Protein AF-A0A388TE75-F1 (afdb_monomer)

Nearest PDB structures (foldseek):
  4rd5-assembly2_B  TM=9.851E-01  e=1.287E-11  Neisseria gonorrhoeae FA 1090
  4rct-assembly1_B  TM=9.715E-01  e=8.613E-11  Neisseria gonorrhoeae FA 1090
  1yel-assembly1_A  TM=5.772E-01  e=3.043E-01  Arabidopsis thaliana
  1wid-assembly1_A  TM=5.189E-01  e=2.036E+00  Arabidopsis thaliana
  5os9-assembly2_B  TM=4.236E-01  e=4.639E+00  Arabidopsis thaliana

Solvent-accessible surface area (backbone atoms only — not comparable to full-atom values): 5853 Å² total; per-residue (Å²): 91,60,60,83,60,45,69,39,94,81,46,71,67,64,37,76,34,38,36,37,37,75,87,72,50,74,51,53,28,28,23,32,75,7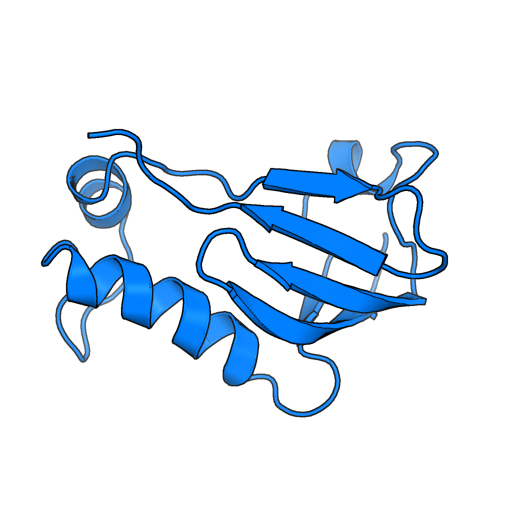6,72,28,24,44,76,43,28,58,89,47,70,57,55,52,53,48,54,56,48,50,53,32,37,76,63,69,30,42,61,93,91,61,78,90,45,73,67,29,26,58,63,50,64,54,86,69,75,48,79,42,85,52,92,52,85,67,34,32,38,38,37,73,81,62,87,129

Secondary structure (DSSP, 8-state):
--HHHHTSTTS--S-EEEEEETTS-EEEEEEESGGG-EEEESS-THHHHHHHHHHHHHTTS--TTPPP-HHHHHHHT----EEEE-SSTTEEEEE-----

Mean predicted aligned error: 3.08 Å

Organism: Termititenax aidoneus (NCBI:txid2218524)

Sequence (100 aa):
VPSDTTRKKDYPQKEEFVVITDDGYKFNCKTSGDYSKNFRSADDLKILGRWIKGRLENRKALKTGEKVSDETLKNYGRNHIQLTKTKIPNTWYLDFGVKK

Radius of gyration: 13.94 Å; Cα contacts (8 Å, |Δi|>4): 156; chains: 1; bounding box: 33×28×32 Å

InterPro domains:
  IPR048923 Restriction endonuclease, type II, NgoFVII, C-terminal B3-like DNA-binding domain [PF20731] (1-86)

pLDDT: mean 94.68, std 4.92, range [58.31, 98.38]

Foldseek 3Di:
DDLVVLPPPPHDAQDKFWEAEPVGDIAIWGQDDPSSPDIAGDPDRCPVVCVVVVLLVVLVLDDPPDDDDPSSCVSSVHDDWDWADDPDPRYIYIYPDDDD

Structure (mmCIF, N/CA/C/O backbone):
data_AF-A0A388TE75-F1
#
_entry.id   AF-A0A388TE75-F1
#
loop_
_atom_site.group_PDB
_atom_site.id
_atom_site.type_symbol
_atom_site.label_atom_id
_atom_site.label_alt_id
_atom_site.label_comp_id
_atom_site.label_asym_id
_atom_site.label_entity_id
_atom_site.label_seq_id
_atom_site.pdbx_PDB_ins_code
_atom_site.Cartn_x
_atom_site.Cartn_y
_atom_site.Cartn_z
_atom_site.occupancy
_atom_site.B_iso_or_equiv
_atom_site.auth_seq_id
_atom_site.auth_comp_id
_atom_site.auth_asym_id
_atom_site.auth_atom_id
_atom_site.pdbx_PDB_model_num
ATOM 1 N N . VAL A 1 1 ? 8.206 4.571 1.872 1.00 87.62 1 VAL A N 1
ATOM 2 C CA . VAL A 1 1 ? 8.795 3.241 2.143 1.00 87.62 1 VAL A CA 1
ATOM 3 C C . VAL A 1 1 ? 10.214 3.427 2.672 1.00 87.62 1 VAL A C 1
ATOM 5 O O . VAL A 1 1 ? 10.963 4.154 2.027 1.00 87.62 1 VAL A O 1
ATOM 8 N N . PRO A 1 2 ? 10.565 2.871 3.848 1.00 90.69 2 PRO A N 1
ATOM 9 C CA . PRO A 1 2 ? 11.902 3.001 4.444 1.00 90.69 2 PRO A CA 1
ATOM 10 C C . PRO A 1 2 ? 13.008 2.368 3.589 1.00 90.69 2 PRO A C 1
ATOM 12 O O . PRO A 1 2 ? 12.757 1.384 2.889 1.00 90.69 2 PRO A O 1
ATOM 15 N N . SER A 1 3 ? 14.237 2.884 3.692 1.00 90.25 3 SER A N 1
ATOM 16 C CA . SER A 1 3 ? 15.398 2.435 2.903 1.00 90.25 3 SER A CA 1
ATOM 17 C C . SER A 1 3 ? 15.705 0.949 3.053 1.00 90.25 3 SER A C 1
ATOM 19 O O . SER A 1 3 ? 16.054 0.288 2.079 1.00 90.25 3 SER A O 1
ATOM 21 N N . ASP A 1 4 ? 15.530 0.405 4.253 1.00 92.31 4 ASP A N 1
ATOM 22 C CA . ASP A 1 4 ? 15.828 -1.003 4.539 1.00 92.31 4 ASP A CA 1
ATOM 23 C C . ASP A 1 4 ? 14.889 -1.940 3.772 1.00 92.31 4 ASP A C 1
ATOM 25 O O . ASP A 1 4 ? 15.231 -3.078 3.455 1.00 92.31 4 ASP A O 1
ATOM 29 N N . THR A 1 5 ? 13.700 -1.445 3.416 1.00 91.00 5 THR A N 1
ATOM 30 C CA . THR A 1 5 ? 12.782 -2.153 2.523 1.00 91.00 5 THR A CA 1
ATOM 31 C C . THR A 1 5 ? 13.138 -1.916 1.060 1.00 91.00 5 THR A C 1
ATOM 33 O O . THR A 1 5 ? 13.158 -2.875 0.293 1.00 91.00 5 THR A O 1
ATOM 36 N N . THR A 1 6 ? 13.450 -0.678 0.659 1.00 92.50 6 THR A N 1
ATOM 37 C CA . THR A 1 6 ? 13.708 -0.366 -0.758 1.00 92.50 6 THR A CA 1
ATOM 38 C C . THR A 1 6 ? 15.016 -0.952 -1.291 1.00 92.50 6 THR A C 1
ATOM 40 O O . THR A 1 6 ? 15.139 -1.168 -2.493 1.00 92.50 6 THR A O 1
ATOM 43 N N . ARG A 1 7 ? 15.978 -1.263 -0.412 1.00 92.12 7 ARG A N 1
ATOM 44 C CA . ARG A 1 7 ? 17.257 -1.913 -0.751 1.00 92.12 7 ARG A CA 1
ATOM 45 C C . ARG A 1 7 ? 17.168 -3.433 -0.914 1.00 92.12 7 ARG A C 1
ATOM 47 O O . ARG A 1 7 ? 18.156 -4.047 -1.312 1.00 92.12 7 ARG A O 1
ATOM 54 N N . LYS A 1 8 ? 16.026 -4.060 -0.607 1.00 92.62 8 LYS A N 1
ATOM 55 C CA . LYS A 1 8 ? 15.849 -5.505 -0.819 1.00 92.62 8 LYS A CA 1
ATOM 56 C C . LYS A 1 8 ? 16.023 -5.828 -2.306 1.00 92.62 8 LYS A C 1
ATOM 58 O O . LYS A 1 8 ? 15.482 -5.113 -3.143 1.00 92.62 8 LYS A O 1
ATOM 63 N N . LYS A 1 9 ? 16.736 -6.923 -2.607 1.00 90.19 9 LYS A N 1
ATOM 64 C CA . LYS A 1 9 ? 17.154 -7.342 -3.964 1.00 90.19 9 LYS A CA 1
ATOM 65 C C . LYS A 1 9 ? 16.049 -7.254 -5.018 1.00 90.19 9 LYS A C 1
ATOM 67 O O . LYS A 1 9 ? 16.322 -6.921 -6.161 1.00 90.19 9 LYS A O 1
ATOM 72 N N . ASP A 1 10 ? 14.824 -7.577 -4.627 1.00 90.94 10 ASP A N 1
ATOM 73 C CA . ASP A 1 10 ? 13.696 -7.691 -5.541 1.00 90.94 10 ASP A CA 1
ATOM 74 C C . ASP A 1 10 ? 12.750 -6.488 -5.534 1.00 90.94 10 ASP A C 1
ATOM 76 O O . ASP A 1 10 ? 11.818 -6.476 -6.326 1.00 90.94 10 ASP A O 1
ATOM 80 N N . TYR A 1 11 ? 12.941 -5.498 -4.658 1.00 93.50 11 TYR A N 1
ATOM 81 C CA . TYR A 1 11 ? 12.040 -4.346 -4.574 1.00 93.50 11 TYR A CA 1
ATOM 82 C C . TYR A 1 11 ? 12.046 -3.546 -5.894 1.00 93.50 11 TYR A C 1
ATOM 84 O O . TYR A 1 11 ? 13.130 -3.262 -6.404 1.00 93.50 11 TYR A O 1
ATOM 92 N N . PRO A 1 12 ? 10.883 -3.128 -6.436 1.00 92.81 12 PRO A N 1
ATOM 93 C CA . PRO A 1 12 ? 10.835 -2.399 -7.703 1.00 92.81 12 PRO A CA 1
ATOM 94 C C . PRO A 1 12 ? 11.413 -0.992 -7.505 1.00 92.81 12 PRO A C 1
ATOM 96 O O . PRO A 1 12 ? 10.830 -0.171 -6.790 1.00 92.81 12 PRO A O 1
ATOM 99 N N . GLN A 1 13 ? 12.574 -0.694 -8.092 1.00 93.50 13 GLN A N 1
ATOM 100 C CA . GLN A 1 13 ? 13.292 0.567 -7.875 1.00 93.50 13 GLN A CA 1
ATOM 101 C C . GLN A 1 13 ? 13.167 1.516 -9.068 1.00 93.50 13 GLN A C 1
ATOM 103 O O . GLN A 1 13 ? 13.775 1.293 -10.104 1.00 93.50 13 GLN A O 1
ATOM 108 N N . LYS A 1 14 ? 12.459 2.639 -8.881 1.00 92.38 14 LYS A N 1
ATOM 109 C CA . LYS A 1 14 ? 12.186 3.640 -9.930 1.00 92.38 14 LYS A CA 1
ATOM 110 C C . LYS A 1 14 ? 11.447 3.050 -11.141 1.00 92.38 14 LYS A C 1
ATOM 112 O O . LYS A 1 14 ? 11.626 3.512 -12.264 1.00 92.38 14 LYS A O 1
ATOM 117 N N . GLU A 1 15 ? 10.592 2.065 -10.889 1.00 93.94 15 GLU A N 1
ATOM 118 C CA . GLU A 1 15 ? 9.890 1.285 -11.909 1.00 93.94 15 GLU A CA 1
ATOM 119 C C . GLU A 1 15 ? 8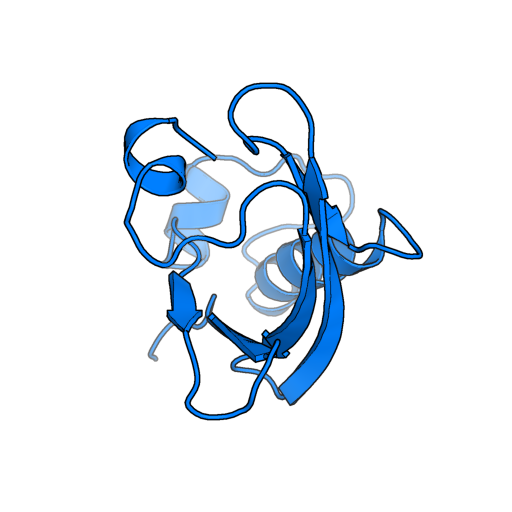.376 1.488 -11.836 1.00 93.94 15 GLU A C 1
ATOM 121 O O . GLU A 1 15 ? 7.824 1.816 -10.780 1.00 93.94 15 GLU A O 1
ATOM 126 N N . GLU A 1 16 ? 7.714 1.263 -12.971 1.00 96.81 16 GLU A N 1
ATOM 127 C CA . GLU A 1 16 ? 6.262 1.130 -13.082 1.00 96.81 16 GLU A CA 1
ATOM 128 C C . GLU A 1 16 ? 5.885 -0.344 -13.203 1.00 96.81 16 GLU A C 1
ATOM 130 O O . GLU A 1 16 ? 6.439 -1.073 -14.024 1.00 96.81 16 GLU A O 1
ATOM 135 N N . PHE A 1 17 ? 4.935 -0.778 -12.382 1.00 97.19 17 PHE A N 1
ATOM 136 C CA . PHE A 1 17 ? 4.526 -2.172 -12.271 1.00 97.19 17 PHE A CA 1
ATOM 137 C C . PHE A 1 17 ? 3.037 -2.288 -11.974 1.00 97.19 17 PHE A C 1
ATOM 139 O O . PHE A 1 17 ? 2.403 -1.383 -11.428 1.00 97.19 17 PHE A O 1
ATOM 146 N N . VAL A 1 18 ? 2.476 -3.444 -12.303 1.00 97.94 18 VAL A N 1
ATOM 147 C CA . VAL A 1 18 ? 1.083 -3.767 -12.007 1.00 97.94 18 VAL A CA 1
ATOM 148 C C . VAL A 1 18 ? 0.977 -4.302 -10.586 1.00 97.94 18 VAL A C 1
ATOM 150 O O . VAL A 1 18 ? 1.780 -5.131 -10.157 1.00 97.94 18 VAL A O 1
ATOM 153 N N . VAL A 1 19 ? -0.053 -3.869 -9.867 1.00 98.06 19 VAL A N 1
ATOM 154 C CA . VAL A 1 19 ? -0.472 -4.462 -8.600 1.00 98.06 19 VAL A CA 1
ATOM 155 C C . VAL A 1 19 ? -1.789 -5.205 -8.785 1.00 98.06 19 VAL A C 1
ATOM 157 O O . VAL A 1 19 ? -2.710 -4.684 -9.412 1.00 98.06 19 VAL A O 1
ATOM 160 N N . ILE A 1 20 ? -1.876 -6.400 -8.202 1.00 98.38 20 ILE A N 1
ATOM 161 C CA . ILE A 1 20 ? -3.118 -7.143 -7.966 1.00 98.38 20 ILE A CA 1
ATOM 162 C C . ILE A 1 20 ? -3.330 -7.211 -6.452 1.00 98.38 20 ILE A C 1
ATOM 164 O O . ILE A 1 20 ? -2.412 -7.600 -5.730 1.00 98.38 20 ILE A O 1
ATOM 168 N N . THR A 1 21 ? -4.502 -6.811 -5.964 1.00 98.31 21 THR A N 1
ATOM 169 C CA . THR A 1 21 ? -4.780 -6.739 -4.524 1.00 98.31 21 THR A CA 1
ATOM 170 C C . THR A 1 21 ? -5.443 -8.001 -3.978 1.00 98.31 21 THR A C 1
ATOM 172 O O . THR A 1 21 ? -6.025 -8.783 -4.731 1.00 98.31 21 THR A O 1
ATOM 175 N N . ASP A 1 22 ? -5.396 -8.193 -2.657 1.00 97.44 22 ASP A N 1
ATOM 176 C CA . ASP A 1 22 ? -6.050 -9.326 -1.982 1.00 97.44 22 ASP A CA 1
ATOM 177 C C . ASP A 1 22 ? -7.578 -9.352 -2.122 1.00 97.44 22 ASP A C 1
ATOM 179 O O . ASP A 1 22 ? -8.194 -10.412 -2.046 1.00 97.44 22 ASP A O 1
ATOM 183 N N . ASP A 1 23 ? -8.185 -8.194 -2.366 1.00 96.62 23 ASP A N 1
ATOM 184 C CA . ASP A 1 23 ? -9.618 -8.007 -2.594 1.00 96.62 23 ASP A CA 1
ATOM 185 C C . ASP A 1 23 ? -9.990 -7.859 -4.083 1.00 96.62 23 ASP A C 1
ATOM 187 O O . ASP A 1 23 ? -11.113 -7.474 -4.402 1.00 96.62 23 ASP A O 1
ATOM 191 N N . GLY A 1 24 ? -9.077 -8.208 -4.999 1.00 96.69 24 GLY A N 1
ATOM 192 C CA . GLY A 1 24 ? -9.387 -8.412 -6.420 1.00 96.69 24 GLY A CA 1
ATOM 193 C C . GLY A 1 24 ? -9.292 -7.177 -7.323 1.00 96.69 24 GLY A C 1
ATOM 194 O O . GLY A 1 24 ? -9.702 -7.247 -8.481 1.00 96.69 24 GLY A O 1
ATOM 195 N N . TYR A 1 25 ? -8.735 -6.060 -6.851 1.00 97.31 25 TYR A N 1
ATOM 196 C CA . TYR A 1 25 ? -8.460 -4.895 -7.695 1.00 97.31 25 TYR A CA 1
ATOM 197 C C . TYR A 1 25 ? -7.137 -5.045 -8.447 1.00 97.31 25 TYR A C 1
ATOM 199 O O . TYR A 1 25 ? -6.205 -5.716 -8.003 1.00 97.31 25 TYR A O 1
ATOM 207 N N . LYS A 1 26 ? -7.041 -4.363 -9.592 1.00 97.44 26 LYS A N 1
ATOM 208 C CA . LYS A 1 26 ? -5.828 -4.286 -10.409 1.00 97.44 26 LYS A CA 1
ATOM 209 C C . LYS A 1 26 ? -5.581 -2.847 -10.844 1.00 97.44 26 LYS A C 1
ATOM 211 O O . LYS A 1 26 ? -6.472 -2.228 -11.419 1.00 97.44 26 LYS A O 1
ATOM 216 N N . PHE A 1 27 ? -4.385 -2.323 -10.592 1.00 97.50 27 PHE A N 1
ATOM 217 C CA . PHE A 1 27 ? -3.992 -0.975 -11.021 1.00 97.50 27 PHE A CA 1
ATOM 218 C C . PHE A 1 27 ? -2.470 -0.826 -11.134 1.00 97.50 27 PHE A C 1
ATOM 220 O O . PHE A 1 27 ? -1.708 -1.606 -10.561 1.00 97.50 27 PHE A O 1
ATOM 227 N N . ASN A 1 28 ? -2.032 0.186 -11.885 1.00 97.75 28 ASN A N 1
ATOM 228 C CA . ASN A 1 28 ? -0.619 0.498 -12.073 1.00 97.75 28 ASN A CA 1
ATOM 229 C C . ASN A 1 28 ? -0.069 1.288 -10.883 1.00 97.75 28 ASN A C 1
ATOM 231 O O . ASN A 1 28 ? -0.681 2.250 -10.407 1.00 97.75 28 ASN A O 1
ATOM 235 N N . CYS A 1 29 ? 1.125 0.914 -10.446 1.00 97.62 29 CYS A N 1
ATOM 236 C CA . CYS A 1 29 ? 1.898 1.583 -9.415 1.00 97.62 29 CYS A CA 1
ATOM 237 C C . CYS A 1 29 ? 3.273 1.978 -9.945 1.00 97.62 29 CYS A C 1
ATOM 239 O O . CYS A 1 29 ? 3.778 1.424 -10.916 1.00 97.62 29 CYS A O 1
ATOM 241 N N . LYS A 1 30 ? 3.883 2.949 -9.272 1.00 96.94 30 LYS A N 1
ATOM 242 C CA . LYS A 1 30 ? 5.219 3.449 -9.559 1.00 96.94 30 LYS A CA 1
ATOM 243 C C . LYS A 1 30 ? 5.987 3.666 -8.270 1.00 96.94 30 LYS A C 1
ATOM 245 O O . LYS A 1 30 ? 5.441 4.235 -7.317 1.00 96.94 30 LYS A O 1
ATOM 250 N N . THR A 1 31 ? 7.265 3.298 -8.264 1.00 96.31 31 THR A N 1
ATOM 251 C CA . THR A 1 31 ? 8.212 3.798 -7.263 1.00 96.31 31 THR A CA 1
ATOM 252 C C . THR A 1 31 ? 9.010 4.982 -7.802 1.00 96.31 31 THR A C 1
ATOM 254 O O . THR A 1 31 ? 9.351 5.040 -8.980 1.00 96.31 31 THR A O 1
ATOM 257 N N . SER A 1 32 ? 9.276 5.989 -6.969 1.00 93.19 32 SER A N 1
ATOM 258 C CA . SER A 1 32 ? 10.005 7.194 -7.395 1.00 93.19 32 SER A CA 1
ATOM 259 C C . SER A 1 32 ? 10.715 7.913 -6.244 1.00 93.19 32 SER A C 1
ATOM 261 O O . SER A 1 32 ? 10.623 7.511 -5.079 1.00 93.19 32 SER A O 1
ATOM 263 N N . GLY A 1 33 ? 11.422 8.998 -6.583 1.00 90.50 33 GLY A N 1
ATOM 264 C CA . GLY A 1 33 ? 12.183 9.826 -5.647 1.00 90.50 33 GLY A CA 1
ATOM 265 C C . GLY A 1 33 ? 13.481 9.176 -5.171 1.00 90.50 33 GLY A C 1
ATOM 266 O O . GLY A 1 33 ? 13.893 8.118 -5.662 1.00 90.50 33 GLY A O 1
ATOM 267 N N . ASP A 1 34 ? 14.122 9.819 -4.197 1.00 85.06 34 ASP A N 1
ATOM 268 C CA . ASP A 1 34 ? 15.339 9.291 -3.581 1.00 85.06 34 ASP A CA 1
ATOM 269 C C . ASP A 1 34 ? 15.067 7.942 -2.923 1.00 85.06 34 ASP A C 1
ATOM 271 O O . ASP A 1 34 ? 14.049 7.747 -2.248 1.00 85.06 34 ASP A O 1
ATOM 275 N N . TYR A 1 35 ? 15.983 7.000 -3.146 1.00 87.81 35 TYR A N 1
ATOM 276 C CA . TYR A 1 35 ? 15.903 5.628 -2.642 1.00 87.81 35 TYR A CA 1
ATOM 277 C C . TYR A 1 35 ? 14.609 4.880 -3.008 1.00 87.81 35 TYR A C 1
ATOM 279 O O . TYR A 1 35 ? 14.261 3.918 -2.325 1.00 87.81 35 TYR A O 1
ATOM 287 N N . SER A 1 36 ? 13.879 5.308 -4.049 1.00 91.00 36 SER A N 1
ATOM 288 C CA . SER A 1 36 ? 12.603 4.702 -4.474 1.00 91.00 36 SER A CA 1
ATOM 289 C C . SER A 1 36 ? 11.549 4.665 -3.357 1.00 91.00 36 SER A C 1
ATOM 291 O O . SER A 1 36 ? 10.698 3.771 -3.303 1.00 91.00 36 SER A O 1
ATOM 293 N N . LYS A 1 37 ? 11.628 5.634 -2.432 1.00 90.94 37 LYS A N 1
ATOM 294 C CA . LYS A 1 37 ? 10.822 5.667 -1.206 1.00 90.94 37 LYS A CA 1
ATOM 295 C C . LYS A 1 37 ? 9.345 5.943 -1.467 1.00 90.94 37 LYS A C 1
ATOM 297 O O . LYS A 1 37 ? 8.507 5.550 -0.651 1.00 90.94 37 LYS A O 1
ATOM 302 N N . ASN A 1 38 ? 9.020 6.631 -2.559 1.00 92.62 38 ASN A N 1
ATOM 303 C CA . ASN A 1 38 ? 7.647 6.992 -2.883 1.00 92.62 38 ASN A CA 1
ATOM 304 C C . ASN A 1 38 ? 6.995 5.822 -3.611 1.00 92.62 38 ASN A C 1
ATOM 306 O O . ASN A 1 38 ? 7.354 5.563 -4.750 1.00 92.62 38 ASN A O 1
ATOM 310 N N . PHE A 1 39 ? 6.042 5.147 -2.973 1.00 95.94 39 PHE A N 1
ATOM 311 C CA . PHE A 1 39 ? 5.184 4.143 -3.604 1.00 95.94 39 PHE A CA 1
ATOM 312 C C . PHE A 1 39 ? 3.819 4.781 -3.857 1.00 95.94 39 PHE A C 1
ATOM 314 O O . PHE A 1 39 ? 3.183 5.258 -2.915 1.00 95.94 39 PHE A O 1
ATOM 321 N N . ARG A 1 40 ? 3.380 4.831 -5.115 1.00 95.44 40 ARG A N 1
ATOM 322 C CA . ARG A 1 40 ? 2.130 5.494 -5.508 1.00 95.44 40 ARG A CA 1
ATOM 323 C C . ARG A 1 40 ? 1.470 4.789 -6.683 1.00 95.44 40 ARG A C 1
ATOM 325 O O . ARG A 1 40 ? 2.137 4.063 -7.410 1.00 95.44 40 ARG A O 1
ATOM 332 N N . SER A 1 41 ? 0.187 5.053 -6.895 1.00 95.00 41 SER A N 1
ATOM 333 C CA . SER A 1 41 ? -0.475 4.723 -8.165 1.00 95.00 41 SER A CA 1
ATOM 334 C C . SER A 1 41 ? 0.138 5.560 -9.292 1.00 95.00 41 SER A C 1
ATOM 336 O O . SER A 1 41 ? 0.510 6.713 -9.062 1.00 95.00 41 SER A O 1
ATOM 338 N N . ALA A 1 42 ? 0.302 4.964 -10.474 1.00 91.69 42 ALA A N 1
ATOM 339 C CA . ALA A 1 42 ? 1.002 5.594 -11.593 1.00 91.69 42 ALA A CA 1
ATOM 340 C C . ALA A 1 42 ? 0.158 6.695 -12.257 1.00 91.69 42 ALA A C 1
ATOM 342 O O . ALA A 1 42 ? 0.643 7.816 -12.398 1.00 91.69 42 ALA A O 1
ATOM 343 N N . ASP A 1 43 ? -1.099 6.383 -12.583 1.00 87.19 43 ASP A N 1
ATOM 344 C CA . ASP A 1 43 ? -1.960 7.246 -13.405 1.00 87.19 43 ASP A CA 1
ATOM 345 C C . ASP A 1 43 ? -2.721 8.299 -12.582 1.00 87.19 43 ASP A C 1
ATOM 347 O O . ASP A 1 43 ? -2.711 9.486 -12.902 1.00 87.19 43 ASP A O 1
ATOM 351 N N . ASP A 1 44 ? -3.351 7.885 -11.479 1.00 91.88 44 ASP A N 1
ATOM 352 C CA . ASP A 1 44 ? -4.061 8.779 -10.559 1.00 91.88 44 ASP A CA 1
ATOM 353 C C . ASP A 1 44 ? -3.637 8.490 -9.120 1.00 91.88 44 ASP A C 1
ATOM 355 O O . ASP A 1 44 ? -3.924 7.424 -8.571 1.00 91.88 44 ASP A O 1
ATOM 359 N N . LEU A 1 45 ? -3.010 9.486 -8.485 1.00 90.12 45 LEU A N 1
ATOM 360 C CA . LEU A 1 45 ? -2.544 9.439 -7.095 1.00 90.12 45 LEU A CA 1
ATOM 361 C C . LEU A 1 45 ? -3.651 9.065 -6.096 1.00 90.12 45 LEU A C 1
ATOM 363 O O . LEU A 1 45 ? -3.360 8.623 -4.982 1.00 90.12 45 LEU A O 1
ATOM 367 N N . LYS A 1 46 ? -4.922 9.247 -6.470 1.00 94.50 46 LYS A N 1
ATOM 368 C CA . LYS A 1 46 ? -6.075 8.929 -5.630 1.00 94.50 46 LYS A CA 1
ATOM 369 C C . LYS A 1 46 ? -6.386 7.436 -5.591 1.00 94.50 46 LYS A C 1
ATOM 371 O O . LYS A 1 46 ? -7.008 7.023 -4.619 1.00 94.50 46 LYS A O 1
ATOM 376 N N . ILE A 1 47 ? -5.977 6.623 -6.570 1.00 97.06 47 ILE A N 1
ATOM 377 C CA . ILE A 1 47 ? -6.376 5.203 -6.657 1.00 97.06 47 ILE A CA 1
ATOM 378 C C . ILE A 1 47 ? -5.900 4.424 -5.430 1.00 97.06 47 ILE A C 1
ATOM 380 O O . ILE A 1 47 ? -6.708 3.828 -4.719 1.00 97.06 47 ILE A O 1
ATOM 384 N N . LEU A 1 48 ? -4.603 4.498 -5.124 1.00 96.69 48 LEU A N 1
ATOM 385 C CA . LEU A 1 48 ? -4.034 3.797 -3.968 1.00 96.69 48 LEU A CA 1
ATOM 386 C C . LEU A 1 48 ? -4.630 4.320 -2.652 1.00 96.69 48 LEU A C 1
ATOM 388 O O . LEU A 1 48 ? -4.940 3.542 -1.753 1.00 96.69 48 LEU A O 1
ATOM 392 N N . GLY A 1 49 ? -4.826 5.638 -2.547 1.00 95.94 49 GLY A N 1
ATOM 393 C CA . GLY A 1 49 ? -5.426 6.257 -1.366 1.00 95.94 49 GLY A CA 1
ATOM 394 C C . GLY A 1 49 ? -6.878 5.829 -1.143 1.00 95.94 49 GLY A C 1
ATOM 395 O O . GLY A 1 49 ? -7.254 5.535 -0.011 1.00 95.94 49 GLY A O 1
ATOM 396 N N . ARG A 1 50 ? -7.678 5.757 -2.214 1.00 96.50 50 ARG A N 1
ATOM 397 C CA . ARG A 1 50 ? -9.062 5.261 -2.185 1.00 96.50 50 ARG A CA 1
ATOM 398 C C . ARG A 1 50 ? -9.114 3.793 -1.799 1.00 96.50 50 ARG A C 1
ATOM 400 O O . ARG A 1 50 ? -9.950 3.437 -0.981 1.00 96.50 50 ARG A O 1
ATOM 407 N N . TRP A 1 51 ? -8.205 2.972 -2.322 1.00 97.69 51 TRP A N 1
ATOM 408 C CA . TRP A 1 51 ? -8.128 1.564 -1.942 1.00 97.69 51 TRP A CA 1
ATOM 409 C C . TRP A 1 51 ? -7.836 1.407 -0.441 1.00 97.69 51 TRP A C 1
ATOM 411 O O . TRP A 1 51 ? -8.611 0.772 0.264 1.00 97.69 51 TRP A O 1
ATOM 421 N N . ILE A 1 52 ? -6.804 2.073 0.094 1.00 97.44 52 ILE A N 1
ATOM 422 C CA . ILE A 1 52 ? -6.471 1.991 1.531 1.00 97.44 52 ILE A CA 1
ATOM 423 C C . ILE A 1 52 ? -7.618 2.520 2.404 1.00 97.44 52 ILE A C 1
ATOM 425 O O . ILE A 1 52 ? -8.067 1.829 3.318 1.00 97.44 52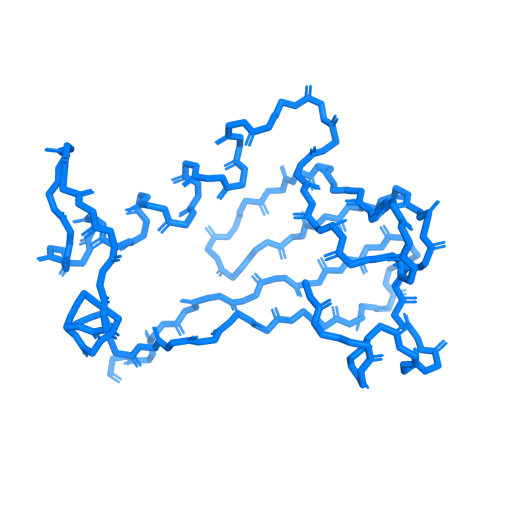 ILE A O 1
ATOM 429 N N . LYS A 1 53 ? -8.104 3.741 2.138 1.00 97.00 53 LYS A N 1
ATOM 430 C CA . LYS A 1 53 ? -9.148 4.372 2.961 1.00 97.00 53 LYS A CA 1
ATOM 431 C C . LYS A 1 53 ? -10.475 3.630 2.870 1.00 97.00 53 LYS A C 1
ATOM 433 O O . LYS A 1 53 ? -11.073 3.380 3.908 1.00 97.00 53 LYS A O 1
ATOM 438 N N . GLY A 1 54 ? -10.868 3.194 1.675 1.00 96.88 54 GLY A N 1
ATOM 439 C CA . GLY A 1 54 ? -12.092 2.427 1.470 1.00 96.88 54 GLY A CA 1
ATOM 440 C C . GLY A 1 54 ? -12.098 1.132 2.280 1.00 96.88 54 GLY A C 1
ATOM 441 O O . GLY A 1 54 ? -13.123 0.760 2.838 1.00 96.88 54 GLY A O 1
ATOM 442 N N . ARG A 1 55 ? -10.945 0.471 2.450 1.00 96.94 55 ARG A N 1
ATOM 443 C CA . ARG A 1 55 ? -10.853 -0.709 3.325 1.00 96.94 55 ARG A CA 1
ATOM 444 C C . ARG A 1 55 ? -11.032 -0.384 4.803 1.00 96.94 55 ARG A C 1
ATOM 446 O O . ARG A 1 55 ? -11.734 -1.122 5.496 1.00 96.94 55 ARG A O 1
ATOM 453 N N . LEU A 1 56 ? -10.437 0.710 5.274 1.00 97.81 56 LEU A N 1
ATOM 454 C CA . LEU A 1 56 ? -10.625 1.187 6.647 1.00 97.81 56 LEU A CA 1
ATOM 455 C C . LEU A 1 56 ? -12.096 1.568 6.899 1.00 97.81 56 LEU A C 1
ATOM 457 O O . LEU A 1 56 ? -12.675 1.161 7.907 1.00 97.81 56 LEU A O 1
ATOM 461 N N . GLU A 1 57 ? -12.717 2.281 5.958 1.00 97.31 57 GLU A N 1
ATOM 462 C CA . GLU A 1 57 ? -14.126 2.692 6.004 1.00 97.31 57 GLU A CA 1
ATOM 463 C C . GLU A 1 57 ? -15.075 1.484 5.980 1.00 97.31 57 GLU A C 1
ATOM 465 O O . GLU A 1 57 ? -15.966 1.379 6.823 1.00 97.31 57 GLU A O 1
ATOM 470 N N . ASN A 1 58 ? -14.834 0.501 5.105 1.00 95.31 58 ASN A N 1
ATOM 471 C CA . ASN A 1 58 ? -15.637 -0.726 5.015 1.00 95.31 58 ASN A CA 1
ATOM 472 C C . ASN A 1 58 ? -15.604 -1.564 6.303 1.00 95.31 58 ASN A C 1
ATOM 474 O O . ASN A 1 58 ? -16.545 -2.303 6.596 1.00 95.31 58 ASN A O 1
ATOM 478 N N . ARG A 1 59 ? -14.531 -1.452 7.093 1.00 95.06 59 ARG A N 1
ATOM 479 C CA . ARG A 1 59 ? -14.413 -2.072 8.422 1.00 95.06 59 ARG A CA 1
ATOM 480 C C . ARG A 1 59 ? -14.909 -1.178 9.557 1.00 95.06 59 ARG A C 1
ATOM 482 O O . ARG A 1 59 ? -14.793 -1.572 10.711 1.00 95.06 59 ARG A O 1
ATOM 489 N N . LYS A 1 60 ? -15.471 -0.006 9.247 1.00 96.44 60 LYS A N 1
ATOM 490 C CA . LYS A 1 60 ? -15.894 1.017 10.216 1.00 96.44 60 LYS A CA 1
ATOM 491 C C . LYS A 1 60 ? -14.753 1.510 11.118 1.00 96.44 60 LYS A C 1
ATOM 493 O O . LYS A 1 60 ? -15.012 2.051 12.187 1.00 96.44 60 LYS A O 1
ATOM 498 N N . ALA A 1 61 ? -13.502 1.336 10.687 1.00 97.19 61 ALA A N 1
ATOM 499 C CA . ALA A 1 61 ? -12.316 1.786 11.414 1.00 97.19 61 ALA A CA 1
ATOM 500 C C . ALA A 1 61 ? -11.987 3.265 11.140 1.00 97.19 61 ALA A C 1
ATOM 502 O O . ALA A 1 61 ? -11.245 3.887 11.898 1.00 97.19 61 ALA A O 1
ATOM 503 N N . LEU A 1 62 ? -12.528 3.819 10.052 1.00 98.00 62 LEU A N 1
ATOM 504 C CA . LEU A 1 62 ? -12.362 5.208 9.631 1.00 98.00 62 LEU A CA 1
ATOM 505 C C . LEU A 1 62 ? -13.704 5.748 9.125 1.00 98.00 62 LEU A C 1
ATOM 507 O O . LEU A 1 62 ? -14.426 5.026 8.438 1.00 98.00 62 LEU A O 1
ATOM 511 N N . LYS A 1 63 ? -14.029 7.007 9.420 1.00 96.69 63 LYS A N 1
ATOM 512 C CA . LYS A 1 63 ? -15.133 7.726 8.768 1.00 96.69 63 LYS A CA 1
ATOM 513 C C . LYS A 1 63 ? -14.601 8.738 7.758 1.00 96.69 63 LYS A C 1
ATOM 515 O O . LYS A 1 63 ? -13.485 9.246 7.870 1.00 96.69 63 LYS A O 1
ATOM 520 N N . THR A 1 64 ? -15.429 9.077 6.777 1.00 93.81 64 THR A N 1
ATOM 521 C CA . THR A 1 64 ? -15.079 10.078 5.769 1.00 93.81 64 THR A CA 1
ATOM 522 C C . THR A 1 64 ? -14.758 11.424 6.423 1.00 93.81 64 THR A C 1
ATOM 524 O O . THR A 1 64 ? -15.510 11.927 7.253 1.00 93.81 64 THR A O 1
ATOM 527 N N . GLY A 1 65 ? -13.622 12.007 6.037 1.00 92.31 65 GLY A N 1
ATOM 528 C CA . GLY A 1 65 ? -13.106 13.258 6.602 1.00 92.31 65 GLY A CA 1
ATOM 529 C C . GLY A 1 65 ? -12.188 13.077 7.816 1.00 92.31 65 GLY A C 1
ATOM 530 O O . GLY A 1 65 ? -11.464 14.011 8.160 1.00 92.31 65 GLY A O 1
ATOM 531 N N . GLU A 1 66 ? -12.136 11.888 8.422 1.00 95.12 66 GLU A N 1
ATOM 532 C CA . GLU A 1 66 ? -11.234 11.617 9.542 1.00 95.12 66 GLU A CA 1
ATOM 533 C C . GLU A 1 66 ? -9.788 11.380 9.080 1.00 95.12 66 GLU A C 1
ATOM 535 O O . GLU A 1 66 ? -9.500 10.931 7.961 1.00 95.12 66 GLU A O 1
ATOM 540 N N . LYS A 1 67 ? -8.844 11.691 9.974 1.00 95.56 67 LYS A N 1
ATOM 541 C CA . LYS A 1 67 ? -7.428 11.358 9.795 1.00 95.56 67 LYS A CA 1
ATOM 542 C C . LYS A 1 67 ? -7.197 9.905 10.202 1.00 95.56 67 LYS A C 1
ATOM 544 O O . LYS A 1 67 ? -7.698 9.468 11.231 1.00 95.56 67 LYS A O 1
ATOM 549 N N . VAL A 1 68 ? -6.378 9.192 9.430 1.00 96.50 68 VAL A N 1
ATOM 550 C CA . VAL A 1 68 ? -5.895 7.860 9.818 1.00 96.50 68 VAL A CA 1
ATOM 551 C C . VAL A 1 68 ? -4.949 8.017 11.007 1.00 96.50 68 VAL A C 1
ATOM 553 O O . VAL A 1 68 ? -3.972 8.760 10.912 1.00 96.50 68 VAL A O 1
ATOM 556 N N . SER A 1 69 ? -5.252 7.332 12.107 1.00 96.94 69 SER A N 1
ATOM 557 C CA . SER A 1 69 ? -4.440 7.292 13.328 1.00 96.94 69 SER A CA 1
ATOM 558 C C . SER A 1 69 ? -4.001 5.862 13.661 1.00 96.94 69 SER A C 1
ATOM 560 O O . SER A 1 69 ? -4.453 4.899 13.037 1.00 96.94 69 SER A O 1
ATOM 562 N N . ASP A 1 70 ? -3.152 5.702 14.676 1.00 97.00 70 ASP A N 1
ATOM 563 C CA . ASP A 1 70 ? -2.789 4.371 15.180 1.00 97.00 70 ASP A CA 1
ATOM 564 C C . ASP A 1 70 ? -4.016 3.602 15.693 1.00 97.00 70 ASP A C 1
ATOM 566 O O . ASP A 1 70 ? -4.129 2.396 15.479 1.00 97.00 70 ASP A O 1
ATOM 570 N N . GLU A 1 71 ? -4.987 4.307 16.281 1.00 97.00 71 GLU A N 1
ATOM 571 C CA . GLU A 1 71 ? -6.253 3.722 16.730 1.00 97.00 71 GLU A CA 1
ATOM 572 C C . GLU A 1 71 ? -7.106 3.243 15.545 1.00 97.00 71 GLU A C 1
ATOM 574 O O . GLU A 1 71 ? -7.697 2.166 15.604 1.00 97.00 71 GLU A O 1
ATOM 579 N N . THR A 1 72 ? -7.104 3.968 14.418 1.00 97.69 72 THR A N 1
ATOM 580 C CA . THR A 1 72 ? -7.718 3.494 13.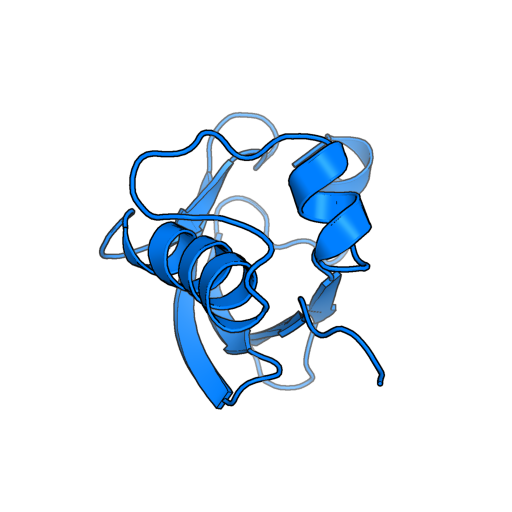164 1.00 97.69 72 THR A CA 1
ATOM 581 C C . THR A 1 72 ? -7.117 2.157 12.728 1.00 97.69 72 THR A C 1
ATOM 583 O O . THR A 1 72 ? -7.851 1.230 12.392 1.00 97.69 72 THR A O 1
ATOM 586 N N . LEU A 1 73 ? -5.786 2.027 12.740 1.00 97.44 73 LEU A N 1
ATOM 587 C CA . LEU A 1 73 ? -5.101 0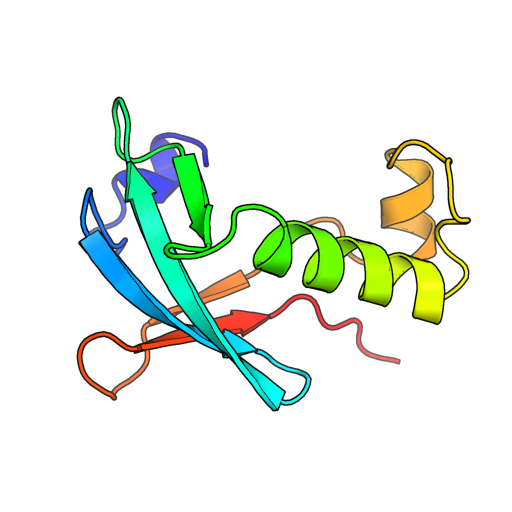.804 12.303 1.00 97.44 73 LEU A CA 1
ATOM 588 C C . LEU A 1 73 ? -5.296 -0.355 13.290 1.00 97.44 73 LEU A C 1
ATOM 590 O O . LEU A 1 73 ? -5.430 -1.507 12.871 1.00 97.44 73 LEU A O 1
ATOM 594 N N . LYS A 1 74 ? -5.362 -0.053 14.591 1.00 96.88 74 LYS A N 1
ATOM 595 C CA . LYS A 1 74 ? -5.690 -1.020 15.642 1.00 96.88 74 LYS A CA 1
ATOM 596 C C . LYS A 1 74 ? -7.111 -1.558 15.479 1.00 96.88 74 LYS A C 1
ATOM 598 O O . LYS A 1 74 ? -7.289 -2.771 15.467 1.00 96.88 74 LYS A O 1
ATOM 603 N N . ASN A 1 75 ? -8.088 -0.675 15.267 1.00 96.56 75 ASN A N 1
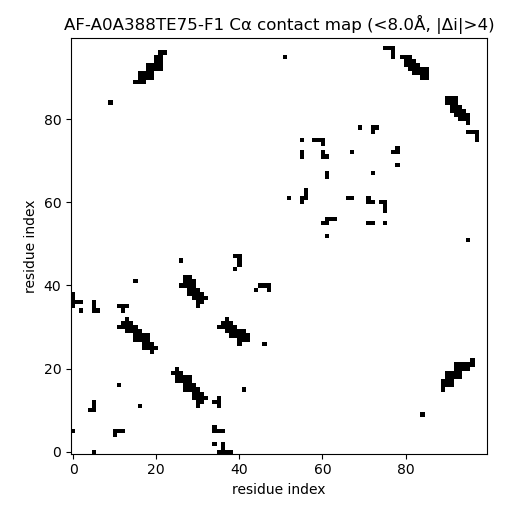ATOM 604 C CA . ASN A 1 75 ? -9.484 -1.048 15.021 1.00 9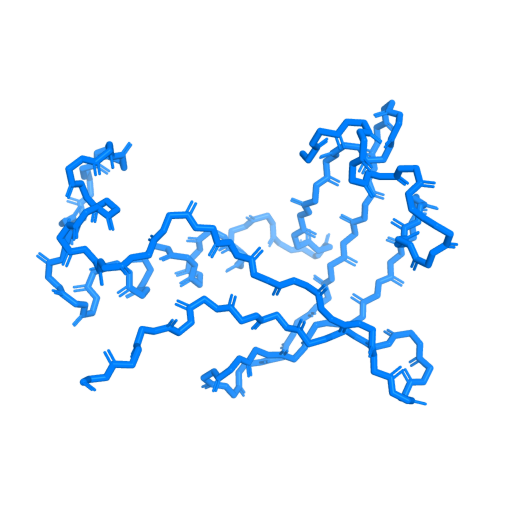6.56 75 ASN A CA 1
ATOM 605 C C . ASN A 1 75 ? -9.666 -1.800 13.700 1.00 96.56 75 ASN A C 1
ATOM 607 O O . ASN A 1 75 ? -10.495 -2.701 13.606 1.00 96.56 75 ASN A O 1
ATOM 611 N N . TYR A 1 76 ? -8.872 -1.463 12.683 1.00 97.31 76 TYR A N 1
ATOM 612 C CA . TYR A 1 76 ? -8.825 -2.230 11.444 1.00 97.31 76 TYR A CA 1
ATOM 613 C C . TYR A 1 76 ? -8.264 -3.643 11.660 1.00 97.31 76 TYR A C 1
ATOM 615 O O . TYR A 1 76 ? -8.740 -4.588 11.036 1.00 97.31 76 TYR A O 1
ATOM 623 N N . GLY A 1 77 ? -7.280 -3.790 12.554 1.00 97.19 77 GLY A N 1
ATOM 624 C CA . GLY A 1 77 ? -6.614 -5.055 12.875 1.00 97.19 77 GLY A CA 1
ATOM 625 C C . GLY A 1 77 ? -5.306 -5.289 12.112 1.00 97.19 77 GLY A C 1
ATOM 626 O O . GLY A 1 77 ? -4.751 -6.386 12.164 1.00 97.19 77 GLY A O 1
ATOM 627 N N . ARG A 1 78 ? -4.796 -4.284 11.384 1.00 97.19 78 ARG A N 1
ATOM 628 C CA . ARG A 1 78 ? -3.532 -4.367 10.632 1.00 97.19 78 ARG A CA 1
ATOM 629 C C . ARG A 1 78 ? -2.935 -2.981 10.395 1.00 97.19 78 ARG A C 1
ATOM 631 O O . ARG A 1 78 ? -3.629 -2.057 9.989 1.00 97.19 78 ARG A O 1
ATOM 638 N N . ASN A 1 79 ? -1.624 -2.854 10.587 1.00 96.75 79 ASN A N 1
ATOM 639 C CA . ASN A 1 79 ? -0.884 -1.591 10.456 1.00 96.75 79 ASN A CA 1
ATOM 640 C C . ASN A 1 79 ? 0.203 -1.603 9.363 1.00 96.75 79 ASN A C 1
ATOM 642 O O . ASN A 1 79 ? 0.947 -0.638 9.223 1.00 96.75 79 ASN A O 1
ATOM 646 N N . HIS A 1 80 ? 0.313 -2.685 8.592 1.00 96.44 80 HIS A N 1
ATOM 647 C CA . HIS A 1 80 ? 1.291 -2.821 7.516 1.00 96.44 80 HIS A CA 1
ATOM 648 C C . HIS A 1 80 ? 0.632 -3.394 6.261 1.00 96.44 80 HIS A C 1
ATOM 650 O O . HIS A 1 80 ? -0.239 -4.260 6.343 1.00 96.44 80 HIS A O 1
ATOM 656 N N . ILE A 1 81 ? 1.087 -2.936 5.098 1.00 97.25 81 ILE A N 1
ATOM 657 C CA . ILE A 1 81 ? 0.700 -3.472 3.792 1.00 97.25 81 ILE A CA 1
ATOM 658 C C . ILE A 1 81 ? 1.827 -4.385 3.320 1.00 97.25 81 ILE A C 1
ATOM 660 O O . ILE A 1 81 ? 3.001 -4.014 3.384 1.00 97.25 81 ILE A O 1
ATOM 664 N N . GLN A 1 82 ? 1.479 -5.577 2.855 1.00 97.06 82 GLN A N 1
ATOM 665 C CA . GLN A 1 82 ? 2.433 -6.521 2.297 1.00 97.06 82 GLN A CA 1
ATOM 666 C C . GLN A 1 82 ? 2.489 -6.368 0.776 1.00 97.06 82 GLN A C 1
ATOM 668 O O . GLN A 1 82 ? 1.463 -6.360 0.106 1.00 97.06 82 GLN A O 1
ATOM 673 N N . LEU A 1 83 ? 3.701 -6.270 0.231 1.00 97.38 83 LEU A N 1
ATOM 674 C CA . LEU A 1 83 ? 3.966 -6.263 -1.205 1.00 97.38 83 LEU A CA 1
ATOM 675 C C . LEU A 1 83 ? 4.798 -7.507 -1.542 1.00 97.38 83 LEU A C 1
ATOM 677 O O . LEU A 1 83 ? 5.916 -7.660 -1.048 1.00 97.38 83 LEU A O 1
ATOM 681 N N . THR A 1 84 ? 4.255 -8.407 -2.356 1.00 97.12 84 THR A N 1
ATOM 682 C CA . THR A 1 84 ? 4.852 -9.711 -2.668 1.00 97.12 84 THR A CA 1
ATOM 683 C C . THR A 1 84 ? 5.132 -9.830 -4.162 1.00 97.12 84 THR A C 1
ATOM 685 O O . THR A 1 84 ? 4.247 -9.604 -4.987 1.00 97.12 84 THR A O 1
ATOM 688 N N . LYS A 1 85 ? 6.368 -10.195 -4.521 1.00 95.81 85 LYS A N 1
ATOM 689 C CA . LYS A 1 85 ? 6.752 -10.439 -5.916 1.00 95.81 85 LYS A CA 1
ATOM 690 C C . LYS A 1 85 ? 6.011 -11.666 -6.428 1.00 95.81 85 LYS A C 1
ATOM 692 O O . LYS A 1 85 ? 6.017 -12.705 -5.769 1.00 95.81 85 LYS A O 1
ATOM 697 N N . THR A 1 86 ? 5.376 -11.554 -7.589 1.00 96.56 86 THR A N 1
ATOM 698 C CA . THR A 1 86 ? 4.697 -12.696 -8.210 1.00 96.56 86 THR A CA 1
ATOM 699 C C . THR A 1 86 ? 5.607 -13.392 -9.221 1.00 96.56 86 THR A C 1
ATOM 701 O O . THR A 1 86 ? 6.694 -12.913 -9.543 1.00 96.56 86 THR A O 1
ATOM 704 N N . LYS A 1 87 ? 5.151 -14.537 -9.739 1.00 96.19 87 LYS A N 1
ATOM 705 C CA . LYS A 1 87 ? 5.793 -15.205 -10.881 1.00 96.19 87 LYS A CA 1
ATOM 706 C C . LYS A 1 87 ? 5.488 -14.511 -12.215 1.00 96.19 87 LYS A C 1
ATOM 708 O O . LYS A 1 87 ? 6.164 -14.787 -13.199 1.00 96.19 87 LYS A O 1
ATOM 713 N N . ILE A 1 88 ? 4.471 -13.646 -12.259 1.00 95.88 88 ILE A N 1
ATOM 714 C CA . ILE A 1 88 ? 4.092 -12.906 -13.462 1.00 95.88 88 ILE A CA 1
ATOM 715 C C . ILE A 1 88 ? 5.054 -11.715 -13.598 1.00 95.88 88 ILE A C 1
ATOM 717 O O . ILE A 1 88 ? 5.183 -10.931 -12.650 1.00 95.88 88 ILE A O 1
ATOM 721 N N . PRO A 1 89 ? 5.731 -11.552 -14.750 1.00 94.00 89 PRO A N 1
ATOM 722 C CA . PRO A 1 89 ? 6.620 -10.421 -14.977 1.00 94.00 89 PRO A CA 1
ATOM 723 C C . PRO A 1 89 ? 5.925 -9.082 -14.714 1.00 94.00 89 PRO A C 1
ATOM 725 O O . PRO A 1 89 ? 4.752 -8.894 -15.039 1.00 94.00 89 PRO A O 1
ATOM 728 N N . ASN A 1 90 ? 6.661 -8.156 -14.102 1.00 94.75 90 ASN A N 1
ATOM 729 C CA . ASN A 1 90 ? 6.201 -6.806 -13.775 1.00 94.75 90 ASN A CA 1
ATOM 730 C C . ASN A 1 90 ? 4.883 -6.725 -12.970 1.00 94.75 90 ASN A C 1
ATOM 732 O O . ASN A 1 90 ? 4.166 -5.726 -13.030 1.00 94.75 90 ASN A O 1
ATOM 736 N N . THR A 1 91 ? 4.544 -7.785 -12.229 1.00 97.12 91 THR A N 1
ATOM 737 C CA . THR A 1 91 ? 3.310 -7.866 -11.443 1.00 97.12 91 THR A CA 1
ATOM 738 C C . THR A 1 91 ? 3.615 -8.211 -9.993 1.00 97.12 91 THR A C 1
ATOM 740 O O . THR A 1 91 ? 4.347 -9.158 -9.685 1.00 97.12 91 THR A O 1
ATOM 743 N N . TRP A 1 92 ? 3.002 -7.455 -9.093 1.00 98.06 92 TRP A N 1
ATOM 744 C CA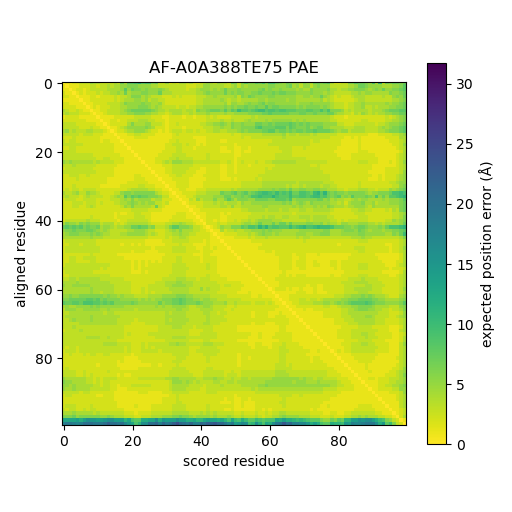 . TRP A 1 92 ? 3.128 -7.587 -7.652 1.00 98.06 92 TRP A CA 1
ATOM 745 C C . TRP A 1 92 ? 1.769 -7.847 -7.016 1.00 98.06 92 TRP A C 1
ATOM 747 O O . TRP A 1 92 ? 0.744 -7.356 -7.482 1.00 98.06 92 TRP A O 1
ATOM 757 N N . TYR A 1 93 ? 1.768 -8.608 -5.930 1.00 98.31 93 TYR A N 1
ATOM 758 C CA . TYR A 1 93 ? 0.591 -8.820 -5.103 1.00 98.31 93 TYR A CA 1
ATOM 759 C C . TYR A 1 93 ? 0.627 -7.865 -3.909 1.00 98.31 93 TYR A C 1
ATOM 761 O O . TYR A 1 93 ? 1.642 -7.801 -3.211 1.00 98.31 93 TYR A O 1
ATOM 769 N N . LEU A 1 94 ? -0.448 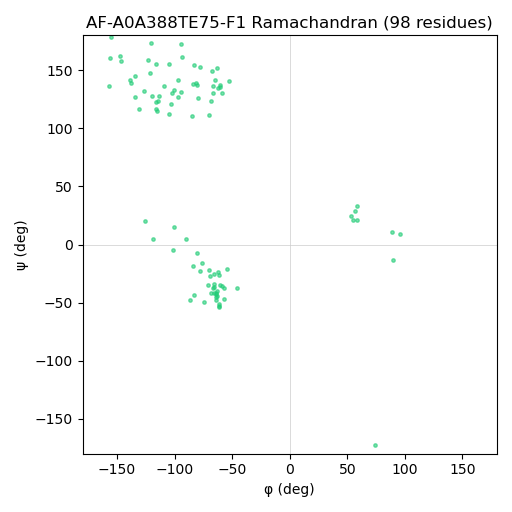-7.107 -3.695 1.00 98.12 94 LEU A N 1
ATOM 770 C CA . LEU A 1 94 ? -0.568 -6.126 -2.617 1.00 98.12 94 LEU A CA 1
ATOM 771 C C . LEU A 1 94 ? -1.664 -6.558 -1.646 1.00 98.12 94 LEU A C 1
ATOM 773 O O . LEU A 1 94 ? -2.838 -6.592 -1.997 1.00 98.12 94 LEU A O 1
ATOM 777 N N . ASP A 1 95 ? -1.278 -6.858 -0.416 1.00 98.19 95 ASP A N 1
ATOM 778 C CA . ASP A 1 95 ? -2.184 -7.367 0.604 1.00 98.19 95 ASP A CA 1
ATOM 779 C C . ASP A 1 95 ? -2.302 -6.388 1.772 1.00 98.19 95 ASP A C 1
ATOM 781 O O . ASP A 1 95 ? -1.315 -6.040 2.429 1.00 98.19 95 ASP A O 1
ATOM 785 N N . PHE A 1 96 ? -3.534 -5.970 2.048 1.00 97.88 96 PHE A N 1
ATOM 786 C CA . PHE A 1 96 ? -3.895 -5.249 3.267 1.00 97.88 96 PHE A CA 1
ATOM 787 C C . PHE A 1 96 ? -5.052 -5.929 4.012 1.00 97.88 96 PHE A C 1
ATOM 789 O O . PHE A 1 96 ? -5.733 -5.303 4.821 1.00 97.88 96 PHE A O 1
ATOM 796 N N . GLY A 1 97 ? -5.300 -7.210 3.746 1.00 96.19 97 GLY A N 1
ATOM 797 C CA . GLY A 1 97 ? -6.377 -7.983 4.340 1.00 96.19 97 GLY A CA 1
ATOM 798 C C . GLY A 1 97 ? -6.189 -8.234 5.828 1.00 96.19 97 GLY A C 1
ATOM 799 O O . GLY A 1 97 ? -5.071 -8.359 6.333 1.00 96.19 97 GLY A O 1
ATOM 800 N N . VAL A 1 98 ? -7.316 -8.330 6.530 1.00 94.00 98 VAL A N 1
ATOM 801 C CA . VAL A 1 98 ? -7.399 -8.737 7.937 1.00 94.00 98 VAL A CA 1
ATOM 802 C C . VAL A 1 98 ? -8.143 -10.067 7.987 1.00 94.00 98 VAL A C 1
ATOM 804 O O . VAL A 1 98 ? -9.247 -10.185 7.442 1.00 94.00 98 VAL A O 1
ATOM 807 N N . LYS A 1 99 ? -7.513 -11.089 8.576 1.00 78.88 99 LYS A N 1
ATOM 808 C CA . LYS A 1 99 ? -8.171 -12.381 8.806 1.00 78.88 99 LYS A CA 1
ATOM 809 C C . LYS A 1 99 ? -9.283 -12.160 9.835 1.00 78.88 99 LYS A C 1
ATOM 811 O O . LYS A 1 99 ? -9.085 -11.398 10.779 1.00 78.88 99 LYS A O 1
ATOM 816 N N . LYS A 1 100 ? -10.458 -12.742 9.584 1.00 58.31 100 LYS A N 1
ATOM 817 C CA . LYS A 1 100 ? -11.517 -12.812 10.596 1.00 58.31 100 LYS A CA 1
ATOM 818 C C . LYS A 1 100 ? -11.108 -13.778 11.697 1.00 58.31 100 LYS A C 1
ATOM 820 O O . LYS A 1 100 ? -10.409 -14.759 11.354 1.00 58.31 100 LYS A O 1
#